Protein AF-A0A415PFU7-F1 (afdb_monomer_lite)

pLDDT: mean 82.28, std 12.21, range [50.03, 96.19]

Secondary structure (DSSP, 8-state):
--HHHHHHHHHHHHHHHHHHHHHHHHHHHHHHHHHHHHHHHH-HHHHHT----HHHHHHHHHHHHHHHHHHHHHHHHHHHT-S-HHHHHHHHHHHHHIIIIIHHHHHHHHHHHHHHHHHHH-HHHHHHHHHHHHHHHHHHHHHHHHHHHHHHHHHHHHHHHHHHHHT-

Foldseek 3Di:
DDPVLLVVLVVLLVVLVVLLVVLLVQLVCLQCVLCVPCCVPPNDVVNVLADRSVLSVVLSVVLVVLSVVLSVVLNVCSVVVDDPLPVSLVSLVVSLCCSLPVSVVVSVVVLVVVLVVSVVPDPVSSVSSVVSVVSSVVSSVSNVSSSVSNSVSSVVSSVVSVVVVVVD

Structure (mmCIF, N/CA/C/O backbone):
data_AF-A0A415PFU7-F1
#
_entry.id   AF-A0A415PFU7-F1
#
loop_
_atom_site.group_PDB
_atom_site.id
_atom_site.type_symbol
_atom_site.label_atom_id
_atom_site.label_alt_id
_atom_site.label_comp_id
_atom_site.label_asym_id
_atom_site.label_entity_id
_atom_site.label_seq_id
_atom_site.pdbx_PDB_ins_code
_atom_site.Cartn_x
_atom_site.Cartn_y
_atom_site.Cartn_z
_atom_site.occupancy
_atom_site.B_iso_or_equiv
_atom_site.auth_seq_id
_atom_site.auth_comp_id
_atom_site.auth_asym_id
_atom_site.auth_atom_id
_atom_site.pdbx_PDB_model_num
ATOM 1 N N . MET A 1 1 ? -17.559 2.686 24.766 1.00 75.31 1 MET A N 1
ATOM 2 C CA . MET A 1 1 ? -16.085 2.454 24.788 1.00 75.31 1 MET A CA 1
ATOM 3 C C . MET A 1 1 ? -15.364 3.419 25.747 1.00 75.31 1 MET A C 1
ATOM 5 O O . MET A 1 1 ? -15.681 4.599 25.746 1.00 75.31 1 MET A O 1
ATOM 9 N N . ASN A 1 2 ? -14.389 2.953 26.549 1.00 80.88 2 ASN A N 1
ATOM 10 C CA . ASN A 1 2 ? -13.593 3.792 27.478 1.00 80.88 2 ASN A CA 1
ATOM 11 C C . ASN A 1 2 ? -12.412 4.497 26.761 1.00 80.88 2 ASN A C 1
ATOM 13 O O . ASN A 1 2 ? -11.767 3.908 25.888 1.00 80.88 2 ASN A O 1
ATOM 17 N N . ALA A 1 3 ? -12.075 5.720 27.188 1.00 81.38 3 ALA A N 1
ATOM 18 C CA . ALA A 1 3 ? -10.944 6.538 26.739 1.00 81.38 3 ALA A CA 1
ATOM 19 C C . ALA A 1 3 ? -9.602 5.787 26.612 1.00 81.38 3 ALA A C 1
ATOM 21 O O . ALA A 1 3 ? -8.862 6.009 25.652 1.00 81.38 3 ALA A O 1
ATOM 22 N N . LYS A 1 4 ? -9.279 4.854 27.523 1.00 85.31 4 LYS A N 1
ATOM 23 C CA . LYS A 1 4 ? -8.030 4.065 27.439 1.00 85.31 4 LYS A CA 1
ATOM 24 C C . LYS A 1 4 ? -7.985 3.175 26.191 1.00 85.31 4 LYS A C 1
ATOM 26 O O . LYS A 1 4 ? -6.940 3.082 25.547 1.00 85.31 4 LYS A O 1
ATOM 31 N N . LYS A 1 5 ? -9.105 2.531 25.840 1.00 83.88 5 LYS A N 1
ATOM 32 C CA . LYS A 1 5 ? -9.212 1.701 24.629 1.00 83.88 5 LYS A CA 1
ATOM 33 C C . LYS A 1 5 ? -9.199 2.573 23.376 1.00 83.88 5 LYS A C 1
ATOM 35 O O . LYS A 1 5 ? -8.418 2.310 22.469 1.00 83.88 5 LYS A O 1
ATOM 40 N N . GLN A 1 6 ? -9.954 3.671 23.380 1.00 83.50 6 GLN A N 1
ATOM 41 C CA . GLN A 1 6 ? -9.971 4.635 22.277 1.00 83.50 6 GLN A CA 1
ATOM 42 C C . GLN A 1 6 ? -8.572 5.189 21.962 1.00 83.50 6 GLN A C 1
ATOM 44 O O . GLN A 1 6 ? -8.188 5.272 20.796 1.00 83.50 6 GLN A O 1
ATOM 49 N N . LYS A 1 7 ? -7.772 5.500 22.993 1.00 87.69 7 LYS A N 1
ATOM 50 C CA . LYS A 1 7 ? -6.375 5.928 22.827 1.00 87.69 7 LYS A CA 1
ATOM 51 C C . LYS A 1 7 ? -5.528 4.856 22.135 1.00 87.69 7 LYS A C 1
ATOM 53 O O . LYS A 1 7 ? -4.805 5.185 21.202 1.00 87.69 7 LYS A O 1
ATOM 58 N N . ARG A 1 8 ? -5.649 3.583 22.535 1.00 88.38 8 ARG A N 1
ATOM 59 C CA . ARG A 1 8 ? -4.922 2.460 21.906 1.00 88.38 8 ARG A CA 1
ATOM 60 C C . ARG A 1 8 ? -5.292 2.278 20.432 1.00 88.38 8 ARG A C 1
ATOM 62 O O . ARG A 1 8 ? -4.398 2.118 19.609 1.00 88.38 8 ARG A O 1
ATOM 69 N N . LEU A 1 9 ? -6.581 2.351 20.099 1.00 89.25 9 LEU A N 1
ATOM 70 C CA . LEU A 1 9 ? -7.061 2.271 18.714 1.00 89.25 9 LEU A CA 1
ATOM 71 C C . LEU A 1 9 ? -6.500 3.404 17.854 1.00 89.25 9 LEU A C 1
ATOM 73 O O . LEU A 1 9 ? -6.032 3.177 16.743 1.00 89.25 9 LEU A O 1
ATOM 77 N N . SER A 1 10 ? -6.497 4.622 18.399 1.00 88.25 10 SER A N 1
ATOM 78 C CA . SER A 1 10 ? -5.905 5.783 17.738 1.00 88.25 10 SER A CA 1
ATOM 79 C C . SER A 1 10 ? -4.409 5.573 17.484 1.00 88.25 10 SER A C 1
ATOM 81 O O . SER A 1 10 ? -3.941 5.795 16.372 1.00 88.25 10 SER A O 1
ATOM 83 N N . THR A 1 11 ? -3.664 5.065 18.473 1.00 91.69 11 THR A N 1
ATOM 84 C CA . THR A 1 11 ? -2.239 4.735 18.314 1.00 91.69 11 THR A CA 1
ATOM 85 C C . THR A 1 11 ? -2.000 3.711 17.205 1.00 91.69 11 THR A C 1
ATOM 87 O O . THR A 1 11 ? -1.108 3.924 16.388 1.00 91.69 11 THR A O 1
ATOM 90 N N . LEU A 1 12 ? -2.799 2.641 17.129 1.00 92.19 12 LEU A N 1
ATOM 91 C CA . LEU A 1 12 ? -2.682 1.639 16.061 1.00 92.19 12 LEU A CA 1
ATOM 92 C C . LEU A 1 12 ? -2.963 2.237 14.676 1.00 92.19 12 LEU A C 1
ATOM 94 O O . LEU A 1 12 ? -2.211 1.982 13.738 1.00 92.19 12 LEU A O 1
ATOM 98 N N . LEU A 1 13 ? -3.989 3.087 14.557 1.00 92.12 13 LEU A N 1
ATOM 99 C CA . LEU A 1 13 ? -4.267 3.810 13.315 1.00 92.12 13 LEU A CA 1
ATOM 100 C C . LEU A 1 13 ? -3.091 4.708 12.901 1.00 92.12 13 LEU A C 1
ATOM 102 O O . LEU A 1 13 ? -2.697 4.704 11.737 1.00 92.12 13 LEU A O 1
ATOM 106 N N . TYR A 1 14 ? -2.499 5.463 13.826 1.00 94.12 14 TYR A N 1
ATOM 107 C CA . TYR A 1 14 ? -1.346 6.308 13.497 1.00 94.12 14 TYR A CA 1
ATOM 108 C C . TYR A 1 14 ? -0.090 5.501 13.160 1.00 94.12 14 TYR A C 1
ATOM 110 O O . TYR A 1 14 ? 0.638 5.888 12.250 1.00 94.12 14 TYR A O 1
ATOM 118 N N . ALA A 1 15 ? 0.148 4.369 13.828 1.00 94.88 15 ALA A N 1
ATOM 119 C CA . ALA A 1 15 ? 1.234 3.457 13.473 1.00 94.88 15 ALA A CA 1
ATOM 120 C C . ALA A 1 15 ? 1.050 2.899 12.052 1.00 94.88 15 ALA A C 1
ATOM 122 O O . ALA A 1 15 ? 1.993 2.879 11.264 1.00 94.88 15 ALA A O 1
ATOM 123 N N . SER A 1 16 ? -0.186 2.537 11.698 1.00 95.56 16 SER A N 1
ATOM 124 C CA . SER A 1 16 ? -0.553 2.155 10.336 1.00 95.56 16 SER A CA 1
ATOM 125 C C . SER A 1 16 ? -0.225 3.257 9.325 1.00 95.56 16 SER A C 1
ATOM 127 O O . SER A 1 16 ? 0.432 2.997 8.318 1.00 95.56 16 SER A O 1
ATOM 129 N N . LEU A 1 17 ? -0.644 4.500 9.589 1.00 95.75 17 LEU A N 1
ATOM 130 C CA . LEU A 1 17 ? -0.349 5.644 8.719 1.00 95.75 17 LEU A CA 1
ATOM 131 C C . LEU A 1 17 ? 1.158 5.883 8.573 1.00 95.75 17 LEU A C 1
ATOM 133 O O . LEU A 1 17 ? 1.619 6.149 7.469 1.00 95.75 17 LEU A O 1
ATOM 137 N N . LEU A 1 18 ? 1.924 5.756 9.656 1.00 96.19 18 LEU A N 1
ATOM 138 C CA . LEU A 1 18 ? 3.373 5.921 9.624 1.00 96.19 18 LEU A CA 1
ATOM 139 C C . LEU A 1 18 ? 4.044 4.882 8.717 1.00 96.19 18 LEU A C 1
ATOM 141 O O . LEU A 1 18 ? 4.867 5.251 7.884 1.00 96.19 18 LEU A O 1
ATOM 145 N N . LEU A 1 19 ? 3.668 3.604 8.833 1.00 95.50 19 LEU A N 1
ATOM 146 C CA . LEU A 1 19 ? 4.190 2.554 7.949 1.00 95.50 19 LEU A CA 1
ATOM 147 C C . LEU A 1 19 ? 3.828 2.809 6.484 1.00 95.50 19 LEU A C 1
ATOM 149 O O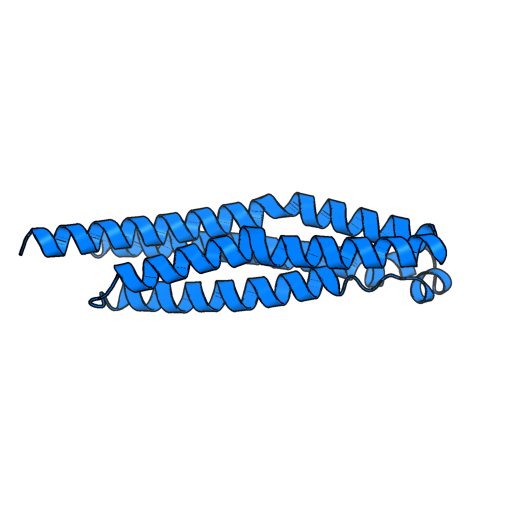 . LEU A 1 19 ? 4.669 2.619 5.607 1.00 95.50 19 LEU A O 1
ATOM 153 N N . TRP A 1 20 ? 2.609 3.288 6.223 1.00 95.62 20 TRP A N 1
ATOM 154 C CA . TRP A 1 20 ? 2.195 3.663 4.872 1.00 95.62 20 TRP A CA 1
ATOM 155 C C . TRP A 1 20 ? 3.025 4.830 4.321 1.00 95.62 20 TRP A C 1
ATOM 157 O O . TRP A 1 20 ? 3.470 4.783 3.179 1.00 95.62 20 TRP A O 1
ATOM 167 N N . LEU A 1 21 ? 3.295 5.855 5.136 1.00 95.50 21 LEU A N 1
ATOM 168 C CA . LEU A 1 21 ? 4.136 6.988 4.739 1.00 95.50 21 LEU A CA 1
ATOM 169 C C . LEU A 1 21 ? 5.577 6.559 4.453 1.00 95.50 21 LEU A C 1
ATOM 171 O O . LEU A 1 21 ? 6.153 7.006 3.466 1.00 95.50 21 LEU A O 1
ATOM 175 N N . ILE A 1 22 ? 6.145 5.669 5.271 1.00 94.62 22 ILE A N 1
ATOM 176 C CA . ILE A 1 22 ? 7.476 5.097 5.024 1.00 94.62 22 ILE A CA 1
ATOM 177 C C . ILE A 1 22 ? 7.487 4.363 3.680 1.00 94.62 22 ILE A C 1
ATOM 179 O O . ILE A 1 22 ? 8.355 4.626 2.849 1.00 94.62 22 ILE A O 1
ATOM 183 N N . TYR A 1 23 ? 6.493 3.504 3.435 1.00 94.06 23 TYR A N 1
ATOM 184 C CA . TYR A 1 23 ? 6.330 2.823 2.151 1.00 94.06 23 TYR A CA 1
ATOM 185 C C . TYR A 1 23 ? 6.252 3.816 0.982 1.00 94.06 23 TYR A C 1
ATOM 187 O O . TYR A 1 23 ? 6.966 3.654 -0.008 1.00 94.06 23 TYR A O 1
ATOM 195 N N . ALA A 1 24 ? 5.438 4.867 1.108 1.00 93.31 24 ALA A N 1
ATOM 196 C CA . ALA A 1 24 ? 5.238 5.860 0.061 1.00 93.31 24 ALA A CA 1
ATOM 197 C C . ALA A 1 24 ? 6.508 6.662 -0.245 1.00 93.31 24 ALA A C 1
ATOM 199 O O . ALA A 1 24 ? 6.854 6.842 -1.413 1.00 93.31 24 ALA A O 1
ATOM 200 N N . ILE A 1 25 ? 7.229 7.107 0.787 1.00 92.25 25 ILE A N 1
ATOM 201 C CA . ILE A 1 25 ? 8.480 7.860 0.638 1.00 92.25 25 ILE A CA 1
ATOM 202 C C . ILE A 1 25 ? 9.537 6.989 -0.040 1.00 92.25 25 ILE A C 1
ATOM 204 O O . ILE A 1 25 ? 10.123 7.406 -1.036 1.00 92.25 25 ILE A O 1
ATOM 208 N N . LEU A 1 26 ? 9.753 5.767 0.455 1.00 91.06 26 LEU A N 1
ATOM 209 C CA . LEU A 1 26 ? 10.764 4.864 -0.094 1.00 91.06 26 LEU A CA 1
ATOM 210 C C . LEU A 1 26 ? 10.439 4.460 -1.540 1.00 91.06 26 LEU A C 1
ATOM 212 O O . LEU A 1 26 ? 11.312 4.516 -2.403 1.00 91.06 26 LEU A O 1
ATOM 216 N N . THR A 1 27 ? 9.178 4.132 -1.831 1.00 89.69 27 THR A N 1
ATOM 217 C CA . THR A 1 27 ? 8.732 3.778 -3.189 1.00 89.69 27 THR A CA 1
ATOM 218 C C . THR A 1 27 ? 8.874 4.960 -4.148 1.00 89.69 27 THR A C 1
ATOM 220 O O . THR A 1 27 ? 9.328 4.778 -5.278 1.00 89.69 27 THR A O 1
ATOM 223 N N . SER A 1 28 ? 8.557 6.179 -3.698 1.00 88.00 28 SER A N 1
ATOM 224 C CA . SER A 1 28 ? 8.744 7.401 -4.493 1.00 88.00 28 SER A CA 1
ATOM 225 C C . SER A 1 28 ? 10.217 7.654 -4.793 1.00 88.00 28 SER A C 1
ATOM 227 O O . SER A 1 28 ? 10.570 7.882 -5.946 1.00 88.00 28 SER A O 1
ATOM 229 N N . LEU A 1 29 ? 11.089 7.560 -3.782 1.00 85.19 29 LEU A N 1
ATOM 230 C CA . LEU A 1 29 ? 12.534 7.729 -3.951 1.00 85.19 29 LEU A CA 1
ATOM 231 C C . LEU A 1 29 ? 13.097 6.730 -4.962 1.00 85.19 29 LEU A C 1
ATOM 233 O O . LEU A 1 29 ? 13.831 7.128 -5.856 1.00 85.19 29 LEU A O 1
ATOM 237 N N . ILE A 1 30 ? 12.708 5.457 -4.869 1.00 83.81 30 ILE A N 1
ATOM 238 C CA . ILE A 1 30 ? 13.151 4.400 -5.790 1.00 83.81 30 ILE A CA 1
ATOM 239 C C . ILE A 1 30 ? 12.612 4.624 -7.205 1.00 83.81 30 ILE A C 1
ATOM 241 O O . ILE A 1 30 ? 13.338 4.432 -8.177 1.00 83.81 30 ILE A O 1
ATOM 245 N N . SER A 1 31 ? 11.361 5.068 -7.334 1.00 80.88 31 SER A N 1
ATOM 246 C CA . SER A 1 31 ? 10.736 5.323 -8.638 1.00 80.88 31 SER A CA 1
ATOM 247 C C . SER A 1 31 ? 11.315 6.560 -9.335 1.00 80.88 31 SER A C 1
ATOM 249 O O . SER A 1 31 ? 11.350 6.599 -10.565 1.00 80.88 31 SER A O 1
ATOM 251 N N . LEU A 1 32 ? 11.795 7.543 -8.563 1.00 77.38 32 LEU A N 1
ATOM 252 C CA . LEU A 1 32 ? 12.441 8.774 -9.039 1.00 77.38 32 LEU A CA 1
ATOM 253 C C . LEU A 1 32 ? 13.970 8.652 -9.161 1.00 77.38 32 LEU A C 1
ATOM 255 O O . LEU A 1 32 ? 14.602 9.480 -9.824 1.00 77.38 32 LEU A O 1
ATOM 259 N N . LEU A 1 33 ? 14.572 7.625 -8.548 1.00 69.81 33 LEU A N 1
ATOM 260 C CA . LEU A 1 33 ? 16.018 7.386 -8.551 1.00 69.81 33 LEU A CA 1
ATOM 261 C C . LEU A 1 33 ? 16.606 7.325 -9.971 1.00 69.81 33 LEU A C 1
ATOM 263 O O . LEU A 1 33 ? 17.636 7.957 -10.200 1.00 69.81 33 LEU A O 1
ATOM 267 N N . PRO A 1 34 ? 15.970 6.648 -10.952 1.00 61.94 34 PRO A N 1
ATOM 268 C CA . PRO A 1 34 ? 16.490 6.603 -12.314 1.00 61.94 34 PRO A CA 1
ATOM 269 C C . PRO A 1 34 ? 16.657 7.994 -12.932 1.00 61.94 34 PRO A C 1
ATOM 271 O O . PRO A 1 34 ? 17.662 8.265 -13.570 1.00 61.94 34 PRO A O 1
ATOM 274 N N . GLN A 1 35 ? 15.738 8.927 -12.683 1.00 58.47 35 GLN A N 1
ATOM 275 C CA . GLN A 1 35 ? 15.823 10.278 -13.252 1.00 58.47 35 GLN A CA 1
ATOM 276 C C . GLN A 1 35 ? 16.874 11.166 -12.580 1.00 58.47 35 GLN A C 1
ATOM 278 O O . GLN A 1 35 ? 17.354 12.113 -13.193 1.00 58.47 35 GLN A O 1
ATOM 283 N N . THR A 1 36 ? 17.218 10.882 -11.323 1.00 58.25 36 THR A N 1
ATOM 284 C CA . THR A 1 36 ? 18.103 11.730 -10.509 1.00 58.25 36 THR A CA 1
ATOM 285 C C . THR A 1 36 ? 19.539 11.214 -10.453 1.00 58.25 36 THR A C 1
ATOM 287 O O . THR A 1 36 ? 20.468 12.016 -10.461 1.00 58.25 36 THR A O 1
ATOM 290 N N . PHE A 1 37 ? 19.741 9.893 -10.446 1.00 57.03 37 PHE A N 1
ATOM 291 C CA . PHE A 1 37 ? 21.064 9.267 -10.342 1.00 57.03 37 PHE A CA 1
ATOM 292 C C . PHE A 1 37 ? 21.668 8.848 -11.689 1.00 57.03 37 PHE A C 1
ATOM 294 O O . PHE A 1 37 ? 22.886 8.936 -11.842 1.00 57.03 37 PHE A O 1
ATOM 301 N N . LEU A 1 38 ? 20.864 8.422 -12.676 1.00 57.78 38 LEU A N 1
ATOM 302 C CA . LEU A 1 38 ? 21.400 8.039 -13.995 1.00 57.78 38 LEU A CA 1
ATOM 303 C C . LEU A 1 38 ? 22.163 9.172 -14.711 1.00 57.78 38 LEU A C 1
ATOM 305 O O . LEU A 1 38 ? 23.205 8.861 -15.290 1.00 57.78 38 LEU A O 1
ATOM 309 N N . PRO A 1 39 ? 21.754 10.460 -14.631 1.00 55.16 39 PRO A N 1
ATOM 310 C CA . PRO A 1 39 ? 22.537 11.567 -15.189 1.00 55.16 39 PRO A CA 1
ATOM 311 C C . PRO A 1 39 ? 23.951 11.657 -14.603 1.00 55.16 39 PRO A C 1
ATOM 313 O O . PRO A 1 39 ? 24.912 11.905 -15.324 1.00 55.16 39 PRO A O 1
ATOM 316 N N . LEU A 1 40 ? 24.074 11.435 -13.288 1.00 56.75 40 LEU A N 1
ATOM 317 C CA . LEU A 1 40 ? 25.314 11.620 -12.531 1.00 56.75 40 LEU A CA 1
ATOM 318 C C . LEU A 1 40 ? 26.353 10.528 -12.831 1.00 56.75 40 LEU A C 1
ATOM 320 O O . LEU A 1 40 ? 27.551 10.770 -12.720 1.00 56.75 40 LEU A O 1
ATOM 324 N N . VAL A 1 41 ? 25.890 9.324 -13.180 1.00 55.94 41 VAL A N 1
ATOM 325 C CA . VAL A 1 41 ? 26.740 8.138 -13.376 1.00 55.94 41 VAL A CA 1
ATOM 326 C C . VAL A 1 41 ? 26.978 7.833 -14.859 1.00 55.94 41 VAL A C 1
ATOM 328 O O . VAL A 1 41 ? 28.051 7.348 -15.205 1.00 55.94 41 VAL A O 1
ATOM 331 N N . PHE A 1 42 ? 26.013 8.126 -15.740 1.00 54.91 42 PHE A N 1
ATOM 332 C CA . PHE A 1 42 ? 26.041 7.670 -17.137 1.00 54.91 42 PHE A CA 1
ATOM 333 C C . PHE A 1 42 ? 25.846 8.771 -18.202 1.00 54.91 42 PHE A C 1
ATOM 335 O O . PHE A 1 42 ? 25.916 8.469 -19.395 1.00 54.91 42 PHE A O 1
ATOM 342 N N . GLY A 1 43 ? 25.639 10.035 -17.809 1.00 56.56 43 GLY A N 1
ATOM 343 C CA . GLY A 1 43 ? 25.488 11.172 -18.730 1.00 56.56 43 GLY A CA 1
ATOM 344 C C . GLY A 1 43 ? 24.130 11.264 -19.453 1.00 56.56 43 GLY A C 1
ATOM 345 O O . GLY A 1 43 ? 23.265 10.395 -19.331 1.00 56.56 43 GLY A O 1
ATOM 346 N N . ASP A 1 44 ? 23.935 12.341 -20.225 1.00 58.03 44 ASP A N 1
ATOM 347 C CA . ASP A 1 44 ? 22.634 12.746 -20.798 1.00 58.03 44 ASP A CA 1
ATOM 348 C C . ASP A 1 44 ? 22.018 11.750 -21.797 1.00 58.03 44 ASP A C 1
ATOM 350 O O . ASP A 1 44 ? 20.801 11.719 -21.995 1.00 58.03 44 ASP A O 1
ATOM 354 N N . THR A 1 45 ? 22.833 10.903 -22.426 1.00 51.66 45 THR A N 1
ATOM 355 C CA . THR A 1 45 ? 22.380 9.876 -23.377 1.00 51.66 45 THR A CA 1
ATOM 356 C C . THR A 1 45 ? 21.463 8.841 -22.733 1.00 51.66 45 THR A C 1
ATOM 358 O O . THR A 1 45 ? 20.488 8.435 -23.360 1.00 51.66 45 THR A O 1
ATOM 361 N N . LEU A 1 46 ? 21.701 8.479 -21.468 1.00 50.03 46 LEU A N 1
ATOM 362 C CA . LEU A 1 46 ? 20.847 7.535 -20.741 1.00 50.03 46 LEU A CA 1
ATOM 363 C C . LEU A 1 46 ? 19.561 8.187 -20.209 1.00 50.03 46 LEU A C 1
ATOM 365 O O . LEU A 1 46 ? 18.599 7.481 -19.930 1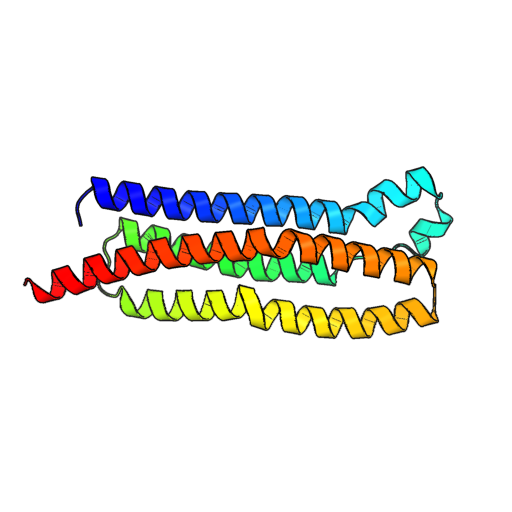.00 50.03 46 LEU A O 1
ATOM 369 N N . ILE A 1 47 ? 19.499 9.524 -20.131 1.00 52.22 47 ILE A N 1
ATOM 370 C CA . ILE A 1 47 ? 18.290 10.274 -19.740 1.00 52.22 47 ILE A CA 1
ATOM 371 C C . ILE A 1 47 ? 17.217 10.185 -20.825 1.00 52.22 47 ILE A C 1
ATOM 373 O O . ILE A 1 47 ? 16.039 10.041 -20.508 1.00 52.22 47 ILE A O 1
ATOM 377 N N . LYS A 1 48 ? 17.610 10.226 -22.106 1.00 53.97 48 LYS A N 1
ATOM 378 C CA . LYS A 1 48 ? 16.673 10.025 -23.227 1.00 53.97 48 LYS A CA 1
ATOM 379 C C . LYS A 1 48 ? 16.019 8.643 -23.204 1.00 53.97 48 LYS A C 1
ATOM 381 O O . LYS A 1 48 ? 14.900 8.503 -23.686 1.00 53.97 48 LYS A O 1
ATOM 386 N N . GLU A 1 49 ? 16.701 7.656 -22.631 1.00 50.47 49 GLU A N 1
ATOM 387 C CA . GLU A 1 49 ? 16.207 6.287 -22.466 1.00 50.47 49 GLU A CA 1
ATOM 388 C C . GLU A 1 49 ? 15.659 6.005 -21.058 1.00 50.47 49 GLU A C 1
ATOM 390 O O . GLU A 1 49 ? 15.158 4.910 -20.796 1.00 50.47 49 GLU A O 1
ATOM 395 N N . ALA A 1 50 ? 15.742 6.975 -20.137 1.00 54.16 50 ALA A N 1
ATOM 396 C CA . ALA A 1 50 ? 15.353 6.787 -18.749 1.00 54.16 50 ALA A CA 1
ATOM 397 C C . ALA A 1 50 ? 13.847 6.546 -18.660 1.00 54.16 50 ALA A C 1
ATOM 399 O O . ALA A 1 50 ? 13.012 7.414 -18.928 1.00 54.16 50 ALA A O 1
ATOM 400 N N . VAL A 1 51 ? 13.509 5.329 -18.254 1.00 58.84 51 VAL A N 1
ATOM 401 C CA . VAL A 1 51 ? 12.137 4.863 -18.163 1.00 58.84 51 VAL A CA 1
ATOM 402 C C . VAL A 1 51 ? 11.413 5.621 -17.061 1.00 58.84 51 VAL A C 1
ATOM 404 O O . VAL A 1 51 ? 11.755 5.525 -15.883 1.00 58.84 51 VAL A O 1
ATOM 407 N N . GLN A 1 52 ? 10.374 6.363 -17.434 1.00 62.19 52 GLN A N 1
ATOM 408 C CA . GLN A 1 52 ? 9.467 6.940 -16.455 1.00 62.19 52 GLN A CA 1
ATOM 409 C C . GLN A 1 52 ? 8.697 5.799 -15.776 1.00 62.19 52 GLN A C 1
ATOM 411 O O . GLN A 1 52 ? 7.870 5.131 -16.400 1.00 62.19 52 GLN A O 1
ATOM 416 N N . ASN A 1 53 ? 8.961 5.584 -14.484 1.00 74.12 53 ASN A N 1
ATOM 417 C CA . ASN A 1 53 ? 8.256 4.632 -13.615 1.00 74.12 53 ASN A CA 1
ATOM 418 C C . ASN A 1 53 ? 6.837 5.121 -13.272 1.00 74.12 53 ASN A C 1
ATOM 420 O O . ASN A 1 53 ? 6.400 5.111 -12.121 1.00 74.12 53 ASN A O 1
ATOM 424 N N . PHE A 1 54 ? 6.114 5.614 -14.279 1.00 76.38 54 PHE A N 1
ATOM 425 C CA . PHE A 1 54 ? 4.777 6.166 -14.120 1.00 76.38 54 PHE A CA 1
ATOM 426 C C . PHE A 1 54 ? 3.803 5.146 -13.566 1.00 76.38 54 PHE A C 1
ATOM 428 O O . PHE A 1 54 ? 2.908 5.530 -12.827 1.00 76.38 54 PHE A O 1
ATOM 435 N N . TYR A 1 55 ? 3.976 3.867 -13.896 1.00 83.75 55 TYR A N 1
ATOM 436 C CA . TYR A 1 55 ? 3.117 2.807 -13.387 1.00 83.75 55 TYR A CA 1
ATOM 437 C C . TYR A 1 55 ? 3.247 2.674 -11.867 1.00 83.75 55 TYR A C 1
ATOM 439 O O . TYR A 1 55 ? 2.236 2.687 -11.179 1.00 83.75 55 TYR A O 1
ATOM 447 N N . GLN A 1 56 ? 4.467 2.668 -11.331 1.00 85.25 56 GLN A N 1
ATOM 448 C CA . GLN A 1 56 ? 4.723 2.581 -9.891 1.00 85.25 56 GLN A CA 1
ATOM 449 C C . GLN A 1 56 ? 4.264 3.849 -9.158 1.00 85.25 56 GLN A C 1
ATOM 451 O O . GLN A 1 56 ? 3.679 3.774 -8.079 1.00 85.25 56 GLN A O 1
ATOM 456 N N . ILE A 1 57 ? 4.472 5.026 -9.759 1.00 86.69 57 ILE A N 1
ATOM 457 C CA . ILE A 1 57 ? 4.000 6.300 -9.196 1.00 86.69 57 ILE A CA 1
ATOM 458 C C . ILE A 1 57 ? 2.466 6.364 -9.205 1.00 86.69 57 ILE A C 1
ATOM 460 O O . ILE A 1 57 ? 1.857 6.755 -8.212 1.00 86.69 57 ILE A O 1
ATOM 464 N N . ALA A 1 58 ? 1.823 5.962 -10.301 1.00 89.12 58 ALA A N 1
ATOM 465 C CA . ALA A 1 58 ? 0.369 5.943 -10.412 1.00 89.12 58 ALA A CA 1
ATOM 466 C C . ALA A 1 58 ? -0.258 4.917 -9.457 1.00 89.12 58 ALA A C 1
ATOM 468 O O . ALA A 1 58 ? -1.244 5.239 -8.795 1.00 89.12 58 ALA A O 1
ATOM 469 N N . GLU A 1 59 ? 0.337 3.727 -9.322 1.00 91.25 59 GLU A N 1
ATOM 470 C CA . GLU A 1 59 ? -0.055 2.734 -8.318 1.00 91.25 59 GLU A CA 1
ATOM 471 C C . GLU A 1 59 ? -0.011 3.348 -6.915 1.00 91.25 59 GLU A C 1
ATOM 473 O O . GLU A 1 59 ? -0.992 3.273 -6.169 1.00 91.25 59 GLU A O 1
ATOM 478 N N . LEU A 1 60 ? 1.087 4.029 -6.575 1.00 92.06 60 LEU A N 1
ATOM 479 C CA . LEU A 1 60 ? 1.262 4.668 -5.275 1.00 92.06 60 LEU A CA 1
ATOM 480 C C . LEU A 1 60 ? 0.231 5.779 -5.016 1.00 92.06 60 LEU A C 1
ATOM 482 O O . LEU A 1 60 ? -0.323 5.868 -3.920 1.00 92.06 60 LEU A O 1
ATOM 486 N N . ILE A 1 61 ? -0.061 6.613 -6.017 1.00 91.94 61 ILE A N 1
ATOM 487 C CA . ILE A 1 61 ? -1.059 7.685 -5.900 1.00 91.94 61 ILE A CA 1
ATOM 488 C C . ILE A 1 61 ? -2.451 7.094 -5.654 1.00 91.94 61 ILE A C 1
ATOM 490 O O . ILE A 1 61 ? -3.144 7.514 -4.726 1.00 91.94 61 ILE A O 1
ATOM 494 N N . ILE A 1 62 ? -2.862 6.108 -6.456 1.00 93.88 62 ILE A N 1
ATOM 495 C CA . ILE A 1 62 ? -4.202 5.515 -6.361 1.00 93.88 62 ILE A CA 1
ATOM 496 C C . ILE A 1 62 ? -4.369 4.789 -5.023 1.00 93.88 62 ILE A C 1
ATOM 498 O O . ILE A 1 62 ? -5.348 5.024 -4.309 1.00 93.88 62 ILE A O 1
ATOM 502 N N . THR A 1 63 ? -3.402 3.945 -4.653 1.00 92.88 63 THR A N 1
ATOM 503 C CA . THR A 1 63 ? -3.414 3.247 -3.359 1.00 92.88 63 THR A CA 1
ATOM 504 C C . THR A 1 63 ? -3.408 4.230 -2.190 1.00 92.88 63 THR A C 1
ATOM 506 O O . THR A 1 63 ? -4.136 4.028 -1.217 1.00 92.88 63 THR A O 1
ATOM 509 N N . GLY A 1 64 ? -2.668 5.335 -2.303 1.00 93.25 64 GLY A N 1
ATOM 510 C CA . GLY A 1 64 ? -2.612 6.375 -1.284 1.00 93.25 64 GLY A CA 1
ATOM 511 C C . GLY A 1 64 ? -3.904 7.146 -1.089 1.00 93.25 64 GLY A C 1
ATOM 512 O O . GLY A 1 64 ? -4.336 7.318 0.050 1.00 93.25 64 GLY A O 1
ATOM 513 N N . ILE A 1 65 ? -4.563 7.565 -2.171 1.00 94.12 65 ILE A N 1
ATOM 514 C CA . ILE A 1 65 ? -5.859 8.254 -2.088 1.00 94.12 65 ILE A CA 1
ATOM 515 C C . ILE A 1 65 ? -6.874 7.371 -1.359 1.00 94.12 65 ILE A C 1
ATOM 517 O O . ILE A 1 65 ? -7.520 7.814 -0.407 1.00 94.12 65 ILE A O 1
ATOM 521 N N . ILE A 1 66 ? -6.980 6.108 -1.772 1.00 92.94 66 ILE A N 1
ATOM 522 C CA . ILE A 1 66 ? -7.927 5.157 -1.188 1.00 92.94 66 ILE A CA 1
ATOM 523 C C . ILE A 1 66 ? -7.610 4.923 0.297 1.00 92.94 66 ILE A C 1
ATOM 525 O O . ILE A 1 66 ? -8.504 5.010 1.144 1.00 92.94 66 ILE A O 1
ATOM 529 N N . TYR A 1 67 ? -6.339 4.679 0.626 1.00 93.25 67 TYR A N 1
ATOM 530 C CA . TYR A 1 67 ? -5.903 4.448 2.000 1.00 93.25 67 TYR A CA 1
ATOM 531 C C . TYR A 1 67 ? -6.192 5.655 2.909 1.00 93.25 67 TYR A C 1
ATOM 533 O O . TYR A 1 67 ? -6.768 5.496 3.988 1.00 93.25 67 TYR A O 1
ATOM 541 N N . LEU A 1 68 ? -5.857 6.874 2.470 1.00 93.31 68 LEU A N 1
ATOM 542 C CA . LEU A 1 68 ? -6.063 8.099 3.250 1.00 93.31 68 LEU A CA 1
ATOM 543 C C . LEU A 1 68 ? -7.547 8.404 3.487 1.00 93.31 68 LEU A C 1
ATOM 545 O O . LEU A 1 68 ? -7.913 8.827 4.587 1.00 93.31 68 LEU A O 1
ATOM 549 N N . LEU A 1 69 ? -8.411 8.149 2.499 1.00 91.44 69 LEU A N 1
ATOM 550 C CA . LEU A 1 69 ? -9.860 8.285 2.660 1.00 91.44 69 LEU A CA 1
ATOM 551 C C . LEU A 1 69 ? -10.383 7.320 3.733 1.00 91.44 69 LEU A C 1
ATOM 553 O O . LEU A 1 69 ? -11.062 7.744 4.672 1.00 91.44 69 LEU A O 1
ATOM 557 N N . CYS A 1 70 ? -10.021 6.038 3.655 1.00 89.06 70 CYS A N 1
ATOM 558 C CA . CYS A 1 70 ? -10.421 5.037 4.647 1.00 89.06 70 CYS A CA 1
ATOM 559 C C . CYS A 1 70 ? -9.873 5.338 6.047 1.00 89.06 70 CYS A C 1
ATOM 561 O O . CYS A 1 70 ? -10.602 5.201 7.037 1.00 89.06 70 CYS A O 1
ATOM 563 N N . PHE A 1 71 ? -8.627 5.807 6.138 1.00 91.31 71 PHE A N 1
ATOM 564 C CA . PHE A 1 71 ? -8.038 6.290 7.382 1.00 91.31 71 PHE A CA 1
ATOM 565 C C . PHE A 1 71 ? -8.863 7.432 7.983 1.00 91.31 71 PHE A C 1
ATOM 567 O O . PHE A 1 71 ? -9.241 7.370 9.156 1.00 91.31 71 PHE A O 1
ATOM 574 N N . TYR A 1 72 ? -9.192 8.449 7.182 1.00 90.12 72 TYR A N 1
ATOM 575 C CA . TYR A 1 72 ? -9.969 9.604 7.623 1.00 90.12 72 TYR A CA 1
ATOM 576 C C . TYR A 1 72 ? -11.355 9.199 8.142 1.00 90.12 72 TYR A C 1
ATOM 578 O O . TYR A 1 72 ? -11.732 9.577 9.257 1.00 90.12 72 TYR A O 1
ATOM 586 N N . PHE A 1 73 ? -12.095 8.384 7.384 1.00 86.44 73 PHE A N 1
ATOM 587 C CA . PHE A 1 73 ? -13.429 7.930 7.787 1.00 86.44 73 PHE A CA 1
ATOM 588 C C . PHE A 1 73 ? -13.394 7.047 9.036 1.00 86.44 73 PHE A C 1
ATOM 590 O O . PHE A 1 73 ? -14.220 7.228 9.936 1.00 86.44 73 PHE A O 1
ATOM 597 N N . SER A 1 74 ? -12.420 6.141 9.134 1.00 86.88 74 SER A N 1
ATOM 598 C CA . SER A 1 74 ? -12.276 5.258 10.296 1.00 86.88 74 SER A CA 1
ATOM 599 C C . SER A 1 74 ? -11.904 6.039 11.550 1.00 86.88 74 SER A C 1
ATOM 601 O O . SER A 1 74 ? -12.554 5.884 12.584 1.00 86.88 74 SER A O 1
ATOM 603 N N . LYS A 1 75 ? -10.942 6.965 11.454 1.00 88.12 75 LYS A N 1
ATOM 604 C CA . LYS A 1 75 ? -10.593 7.874 12.552 1.00 88.12 75 LYS A CA 1
ATOM 605 C C . LYS A 1 75 ? -11.810 8.679 13.010 1.00 88.12 75 LYS A C 1
ATOM 607 O O . LYS A 1 75 ? -12.078 8.746 14.210 1.00 88.12 75 LYS A O 1
ATOM 612 N N . LYS A 1 76 ? -12.561 9.265 12.070 1.00 85.12 76 LYS A N 1
ATOM 613 C CA . LYS A 1 76 ? -13.765 10.049 12.377 1.00 85.12 76 LYS A CA 1
ATOM 614 C C . LYS A 1 76 ? -14.797 9.209 13.135 1.00 85.12 76 LYS A C 1
ATOM 616 O O . LYS A 1 76 ? -15.256 9.652 14.183 1.00 85.12 76 LYS A O 1
ATOM 621 N N . LYS A 1 77 ? -15.105 7.991 12.668 1.00 80.56 77 LYS A N 1
ATOM 622 C CA . LYS A 1 77 ? -16.085 7.106 13.326 1.00 80.56 77 LYS A CA 1
ATOM 623 C C . LYS A 1 77 ? -15.639 6.608 14.701 1.00 80.56 77 LYS A C 1
ATOM 625 O O . LYS A 1 77 ? -16.459 6.596 15.615 1.00 80.56 77 LYS A O 1
ATOM 630 N N . ILE A 1 78 ? -14.363 6.251 14.879 1.00 78.50 78 ILE A N 1
ATOM 631 C CA . ILE A 1 78 ? -13.832 5.841 16.192 1.00 78.50 78 ILE A CA 1
ATOM 632 C C . ILE A 1 78 ? -13.958 6.982 17.209 1.00 78.50 78 ILE A C 1
ATOM 634 O O . ILE A 1 78 ? -14.269 6.738 18.374 1.00 78.50 78 ILE A O 1
ATOM 638 N N . HIS A 1 79 ? -13.752 8.232 16.780 1.00 76.06 79 HIS A N 1
ATOM 639 C CA . HIS A 1 79 ? -13.935 9.397 17.645 1.00 76.06 79 HIS A CA 1
ATOM 640 C C . HIS A 1 79 ? -15.401 9.769 17.884 1.00 76.06 79 HIS A C 1
ATOM 642 O O . HIS A 1 79 ? -15.717 10.221 18.980 1.00 76.06 79 HIS A O 1
ATOM 648 N N . SER A 1 80 ? -16.285 9.572 16.904 1.00 73.19 80 SER A N 1
ATOM 649 C CA . SER A 1 80 ? -17.699 9.950 17.007 1.00 73.19 80 SER A CA 1
ATOM 650 C C . SER A 1 80 ? -18.625 8.845 17.534 1.00 73.19 80 SER A C 1
ATOM 652 O O . SER A 1 80 ? -19.816 9.100 17.655 1.00 73.19 80 SER A O 1
ATOM 654 N N . GLN A 1 81 ? -18.122 7.626 17.783 1.00 67.56 81 GLN A N 1
ATOM 655 C CA . GLN A 1 81 ? -18.895 6.456 18.248 1.00 67.56 81 GLN A CA 1
ATOM 656 C C . GLN A 1 81 ? -20.197 6.207 17.451 1.00 67.56 81 GLN A C 1
ATOM 658 O O . GLN A 1 81 ? -21.244 5.926 18.021 1.00 67.56 81 GLN A O 1
ATOM 663 N N . ALA A 1 82 ? -20.156 6.344 16.122 1.00 62.66 82 ALA A N 1
ATOM 664 C CA . ALA A 1 82 ? -21.367 6.348 15.293 1.00 62.66 82 ALA A CA 1
ATOM 665 C C . ALA A 1 82 ? -22.022 4.955 15.094 1.00 62.66 82 ALA A C 1
ATOM 667 O O . ALA A 1 82 ? -21.324 3.958 14.910 1.00 62.66 82 ALA A O 1
ATOM 668 N N . ASN A 1 83 ? -23.361 4.936 14.988 1.00 61.34 83 ASN A N 1
ATOM 669 C CA . ASN A 1 83 ? -24.279 3.771 14.971 1.00 61.34 83 ASN A CA 1
ATOM 670 C C . ASN A 1 83 ? -24.238 2.837 13.736 1.00 61.34 83 ASN A C 1
ATO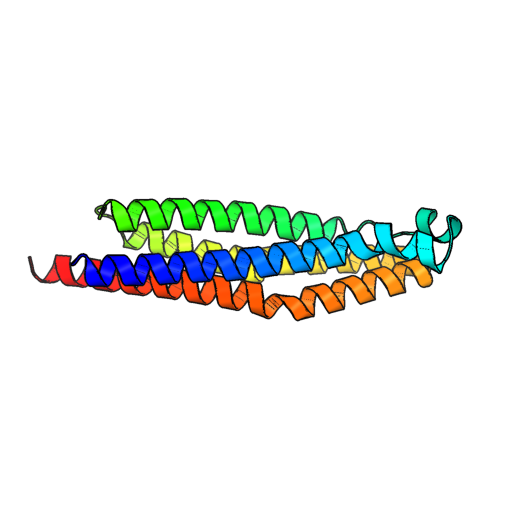M 672 O O . ASN A 1 83 ? -25.243 2.232 13.382 1.00 61.34 83 ASN A O 1
ATOM 676 N N . ASN A 1 84 ? -23.119 2.706 13.023 1.00 73.56 84 ASN A N 1
ATOM 677 C CA . ASN A 1 84 ? -23.023 1.646 12.007 1.00 73.56 84 ASN A CA 1
ATOM 678 C C . ASN A 1 84 ? -21.565 1.232 11.808 1.00 73.56 84 ASN A C 1
ATOM 680 O O . ASN A 1 84 ? -20.906 1.701 10.860 1.00 73.56 84 ASN A O 1
ATOM 684 N N . PRO A 1 85 ? -21.021 0.435 12.743 1.00 77.12 85 PRO A N 1
ATOM 685 C CA . PRO A 1 85 ? -19.651 -0.015 12.653 1.00 77.12 85 PRO A CA 1
ATOM 686 C C . PRO A 1 85 ? -19.536 -1.017 11.493 1.00 77.12 85 PRO A C 1
ATOM 688 O O . PRO A 1 85 ? -18.654 -0.833 10.664 1.00 77.12 85 PRO A O 1
ATOM 691 N N . THR A 1 86 ? -20.483 -1.942 11.311 1.00 80.19 86 THR A N 1
ATOM 692 C CA . THR A 1 86 ? -20.461 -3.006 10.286 1.00 80.19 86 THR A CA 1
ATOM 693 C C . THR A 1 86 ? -20.313 -2.502 8.844 1.00 80.19 86 THR A C 1
ATOM 695 O O . THR A 1 86 ? -19.456 -2.999 8.114 1.00 80.19 86 THR A O 1
ATOM 698 N N . ALA A 1 87 ? -21.060 -1.472 8.425 1.00 79.44 87 ALA A N 1
ATOM 699 C CA . ALA A 1 87 ? -20.937 -0.922 7.067 1.00 79.44 87 ALA A CA 1
ATOM 700 C C . ALA A 1 87 ? -19.545 -0.323 6.788 1.00 79.44 87 ALA A C 1
ATOM 702 O O . ALA A 1 87 ? -19.014 -0.449 5.685 1.00 79.44 87 ALA A O 1
ATOM 703 N N . LEU A 1 88 ? -18.922 0.296 7.800 1.00 80.50 88 LEU A N 1
ATOM 704 C CA . LEU A 1 88 ? -17.545 0.788 7.691 1.00 80.50 88 LEU A CA 1
ATOM 705 C C . LEU A 1 88 ? -16.549 -0.378 7.558 1.00 80.50 88 LEU A C 1
ATOM 707 O O . LEU A 1 88 ? -15.548 -0.250 6.861 1.00 80.50 88 LEU A O 1
ATOM 711 N N . GLY A 1 89 ? -16.835 -1.517 8.189 1.00 82.50 89 GLY A N 1
ATOM 712 C CA . GLY A 1 89 ? -15.971 -2.696 8.161 1.00 82.50 89 GLY A CA 1
ATOM 713 C C . GLY A 1 89 ? -15.941 -3.381 6.820 1.00 82.50 89 GLY A C 1
ATOM 714 O O . GLY A 1 89 ? -14.861 -3.664 6.312 1.00 82.50 89 GLY A O 1
ATOM 715 N N . ILE A 1 90 ? -17.110 -3.546 6.205 1.00 85.06 90 ILE A N 1
ATOM 716 C CA . ILE A 1 90 ? -17.208 -4.030 4.828 1.00 85.06 90 ILE A CA 1
ATOM 717 C C . ILE A 1 90 ? -16.400 -3.111 3.901 1.00 85.06 90 ILE A C 1
ATOM 719 O O . ILE A 1 90 ? -15.575 -3.594 3.129 1.00 85.06 90 ILE A O 1
ATOM 723 N N . GLY A 1 91 ? -16.550 -1.787 4.038 1.00 85.19 91 GLY A N 1
ATOM 724 C CA . GLY A 1 91 ? -15.769 -0.817 3.265 1.00 85.19 91 GLY A CA 1
ATOM 725 C C . GLY A 1 91 ? -14.254 -0.945 3.472 1.00 85.19 91 GLY A C 1
ATOM 726 O O . GLY A 1 91 ? -13.496 -0.945 2.505 1.00 85.19 91 GLY A O 1
ATOM 727 N N . ASN A 1 92 ? -13.803 -1.114 4.716 1.00 88.38 92 ASN A N 1
ATOM 728 C CA . ASN A 1 92 ? -12.385 -1.263 5.051 1.00 88.38 92 ASN A CA 1
ATOM 729 C C . ASN A 1 92 ? -11.782 -2.589 4.549 1.00 88.38 92 ASN A C 1
ATOM 731 O O . ASN A 1 92 ? -10.626 -2.610 4.121 1.00 88.38 92 ASN A O 1
ATOM 735 N N . ILE A 1 93 ? -12.553 -3.681 4.558 1.00 89.12 93 ILE A N 1
ATOM 736 C CA . ILE A 1 93 ? -12.145 -4.973 3.986 1.00 89.12 93 ILE A CA 1
ATOM 737 C C . ILE A 1 93 ? -12.024 -4.860 2.466 1.00 89.12 93 ILE A C 1
ATOM 739 O O . ILE A 1 93 ? -10.988 -5.223 1.911 1.00 89.12 93 ILE A O 1
ATOM 743 N N . LEU A 1 94 ? -13.040 -4.302 1.798 1.00 89.44 94 LEU A N 1
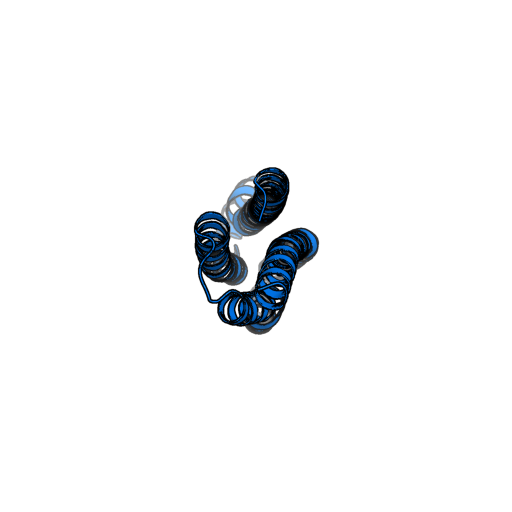ATOM 744 C CA . LEU A 1 94 ? -13.013 -4.077 0.350 1.00 89.44 94 LEU A CA 1
ATOM 745 C C . LEU A 1 94 ? -11.827 -3.196 -0.052 1.00 89.44 94 LEU A C 1
ATOM 747 O O . LEU A 1 94 ? -11.107 -3.535 -0.986 1.00 89.44 94 LEU A O 1
ATOM 751 N N . MET A 1 95 ? -11.564 -2.118 0.694 1.00 89.81 95 MET A N 1
ATOM 752 C CA . MET A 1 95 ? -10.379 -1.287 0.488 1.00 89.81 95 MET A CA 1
ATOM 753 C C . MET A 1 95 ? -9.092 -2.098 0.600 1.00 89.81 95 MET A C 1
ATOM 755 O O . MET A 1 95 ? -8.230 -1.987 -0.266 1.00 89.81 95 MET A O 1
ATOM 759 N N . SER A 1 96 ? -8.967 -2.924 1.636 1.00 90.75 96 SER A N 1
ATOM 760 C CA . SER A 1 96 ? -7.753 -3.708 1.862 1.00 90.75 96 SER A CA 1
ATOM 761 C C . SER A 1 96 ? -7.508 -4.691 0.719 1.00 90.75 96 SER A C 1
ATOM 763 O O . SER A 1 96 ? -6.380 -4.817 0.254 1.00 90.75 96 SER A O 1
ATOM 765 N N . ILE A 1 97 ? -8.564 -5.320 0.196 1.00 92.50 97 ILE A N 1
ATOM 766 C CA . ILE A 1 97 ? -8.488 -6.165 -1.004 1.00 92.50 97 ILE A CA 1
ATOM 767 C C . ILE A 1 97 ? -8.067 -5.331 -2.224 1.00 92.50 97 ILE A C 1
ATOM 769 O O . ILE A 1 97 ? -7.175 -5.733 -2.972 1.00 92.50 97 ILE A O 1
ATOM 773 N N . CYS A 1 98 ? -8.660 -4.150 -2.416 1.00 91.81 98 CYS A N 1
ATOM 774 C CA . CYS A 1 98 ? -8.307 -3.262 -3.521 1.00 91.81 98 CYS A CA 1
ATOM 775 C C . CYS A 1 98 ? -6.833 -2.840 -3.478 1.00 91.81 98 CYS A C 1
ATOM 777 O O . CYS A 1 98 ? -6.130 -2.978 -4.476 1.00 91.81 98 CYS A O 1
ATOM 779 N N . VAL A 1 99 ? -6.365 -2.347 -2.331 1.00 91.69 99 VAL A N 1
ATOM 780 C CA . VAL A 1 99 ? -5.021 -1.783 -2.161 1.00 91.69 99 VAL A CA 1
ATOM 781 C C . VAL A 1 99 ? -3.946 -2.870 -2.119 1.00 91.69 99 VAL A C 1
ATOM 783 O O . VAL A 1 99 ? -2.876 -2.673 -2.685 1.00 91.69 99 VAL A O 1
ATOM 786 N N . CYS A 1 100 ? -4.207 -4.023 -1.495 1.00 90.19 100 CYS A N 1
ATOM 787 C CA . CYS A 1 100 ? -3.209 -5.093 -1.406 1.00 90.19 100 CYS A CA 1
ATOM 788 C C . CYS A 1 100 ? -3.116 -5.959 -2.662 1.00 90.19 100 CYS A C 1
ATOM 790 O O . CYS A 1 100 ? -2.059 -6.551 -2.897 1.00 90.19 100 CYS A O 1
ATOM 792 N N . PHE A 1 101 ? -4.216 -6.095 -3.410 1.00 89.81 101 PHE A N 1
ATOM 793 C CA . PHE A 1 101 ? -4.335 -7.112 -4.451 1.00 89.81 101 PHE A CA 1
ATOM 794 C C . PHE A 1 101 ? -4.790 -6.550 -5.795 1.00 89.81 101 PHE A C 1
ATOM 796 O O . PHE A 1 101 ? -4.026 -6.619 -6.751 1.00 89.81 101 PHE A O 1
ATOM 803 N N . LEU A 1 102 ? -5.994 -5.972 -5.894 1.00 92.75 102 LEU A N 1
ATOM 804 C CA . LEU A 1 102 ? -6.567 -5.623 -7.205 1.00 92.75 102 LEU A CA 1
ATOM 805 C C . LEU A 1 102 ? -5.763 -4.546 -7.938 1.00 92.75 102 LEU A C 1
ATOM 807 O O . LEU A 1 102 ? -5.468 -4.702 -9.122 1.00 92.75 102 LEU A O 1
ATOM 811 N N . ILE A 1 103 ? -5.403 -3.468 -7.237 1.00 92.75 103 ILE A N 1
ATOM 812 C CA . ILE A 1 103 ? -4.639 -2.367 -7.824 1.00 92.75 103 ILE A CA 1
ATOM 813 C C . ILE A 1 103 ? -3.230 -2.848 -8.187 1.00 92.75 103 ILE A C 1
ATOM 815 O O . ILE A 1 103 ? -2.890 -2.758 -9.369 1.00 92.75 103 ILE A O 1
ATOM 819 N N . PRO A 1 104 ? -2.443 -3.447 -7.271 1.00 90.38 104 PRO A N 1
ATOM 820 C CA . PRO A 1 104 ? -1.126 -3.936 -7.649 1.00 90.38 104 PRO A CA 1
ATOM 821 C C . PRO A 1 104 ? -1.148 -4.972 -8.768 1.00 90.38 104 PRO A C 1
ATOM 823 O O . PRO A 1 104 ? -0.304 -4.935 -9.652 1.00 90.38 104 PRO A O 1
ATOM 826 N N . PHE A 1 105 ? -2.139 -5.865 -8.793 1.00 90.12 105 PHE A N 1
ATOM 827 C CA . PHE A 1 105 ? -2.283 -6.841 -9.870 1.00 90.12 105 PHE A CA 1
ATOM 828 C C . PHE A 1 105 ? -2.484 -6.170 -11.236 1.00 90.12 105 PHE A C 1
ATOM 830 O O . PHE A 1 105 ? -1.817 -6.532 -12.208 1.00 90.12 105 PHE A O 1
ATOM 837 N N . ALA A 1 106 ? -3.353 -5.158 -11.313 1.00 92.06 106 ALA A N 1
ATOM 838 C CA . ALA A 1 106 ? -3.555 -4.390 -12.539 1.00 92.06 106 ALA A CA 1
ATOM 839 C C . ALA A 1 106 ? -2.261 -3.690 -12.989 1.00 92.06 106 ALA A C 1
ATOM 841 O O . ALA A 1 106 ? -1.896 -3.754 -14.166 1.00 92.06 106 ALA A O 1
ATOM 842 N N . PHE A 1 107 ? -1.530 -3.078 -12.054 1.00 90.62 107 PHE A N 1
ATOM 843 C CA . PHE A 1 107 ? -0.263 -2.408 -12.347 1.00 90.62 107 PHE A CA 1
ATOM 844 C C . PHE A 1 107 ? 0.861 -3.374 -12.726 1.00 90.62 107 PHE A C 1
ATOM 846 O O . PHE A 1 107 ? 1.661 -3.038 -13.600 1.00 90.62 107 PHE A O 1
ATOM 853 N N . THR A 1 108 ? 0.880 -4.595 -12.191 1.00 89.25 108 THR A N 1
ATOM 854 C CA . THR A 1 108 ? 1.790 -5.661 -12.633 1.00 89.25 108 THR A CA 1
ATOM 855 C C . THR A 1 108 ? 1.541 -6.034 -14.093 1.00 89.25 108 THR A C 1
ATOM 857 O O . THR A 1 108 ? 2.493 -6.145 -14.867 1.00 89.25 108 THR A O 1
ATOM 860 N N . ILE A 1 109 ? 0.278 -6.171 -14.514 1.00 89.69 109 ILE A N 1
ATOM 861 C CA . ILE A 1 109 ? -0.060 -6.470 -15.917 1.00 89.69 109 ILE A CA 1
ATOM 862 C C . ILE A 1 109 ? 0.375 -5.325 -16.838 1.00 89.69 109 ILE A C 1
ATOM 864 O O . ILE A 1 109 ? 0.995 -5.568 -17.877 1.00 89.69 109 ILE A O 1
ATOM 868 N N . LEU A 1 110 ? 0.066 -4.080 -16.465 1.00 89.25 110 LEU A N 1
ATOM 869 C CA . LEU A 1 110 ? 0.446 -2.896 -17.241 1.00 89.25 110 LEU A CA 1
ATOM 870 C C . LEU A 1 110 ? 1.971 -2.768 -17.359 1.00 89.25 110 LEU A C 1
ATOM 872 O O . LEU A 1 110 ? 2.499 -2.603 -18.460 1.00 89.25 110 LEU A O 1
ATOM 876 N N . SER A 1 111 ? 2.678 -2.939 -16.241 1.00 87.19 111 SER A N 1
ATOM 877 C CA . SER A 1 111 ? 4.141 -2.895 -16.181 1.00 87.19 111 SER A CA 1
ATOM 878 C C . SER A 1 111 ? 4.782 -4.011 -17.002 1.00 87.19 111 SER A C 1
ATOM 880 O O . SER A 1 111 ? 5.764 -3.771 -17.698 1.00 87.19 111 SER A O 1
ATOM 882 N N . SER A 1 112 ? 4.213 -5.220 -16.987 1.00 87.25 112 SER A N 1
ATOM 883 C CA . SER A 1 112 ? 4.699 -6.344 -17.793 1.00 87.25 112 SER A CA 1
ATOM 884 C C . SER A 1 112 ? 4.621 -6.040 -19.290 1.00 87.25 112 SER A C 1
ATOM 886 O O . SER A 1 112 ? 5.622 -6.186 -19.994 1.00 87.25 112 SER A O 1
ATOM 888 N N . ARG A 1 113 ? 3.481 -5.531 -19.774 1.00 86.62 113 ARG A N 1
ATOM 889 C CA . ARG A 1 113 ? 3.327 -5.145 -21.188 1.00 86.62 113 ARG A CA 1
ATOM 890 C C . ARG A 1 113 ? 4.330 -4.072 -21.590 1.00 86.62 113 ARG A C 1
ATOM 892 O O . ARG A 1 113 ? 4.961 -4.186 -22.636 1.00 86.62 113 ARG A O 1
ATOM 899 N N . TYR A 1 114 ? 4.510 -3.072 -20.735 1.00 84.75 114 TYR A N 1
ATOM 900 C CA . TYR A 1 114 ? 5.470 -2.005 -20.975 1.00 84.75 114 TYR A CA 1
ATOM 901 C C . TYR A 1 114 ? 6.923 -2.504 -20.984 1.00 84.75 114 TYR A C 1
ATOM 903 O O . TYR A 1 114 ? 7.705 -2.103 -21.842 1.00 84.75 114 TYR A O 1
ATOM 911 N N . SER A 1 115 ? 7.274 -3.444 -20.099 1.00 83.75 115 SER A N 1
ATOM 912 C CA . SER A 1 115 ? 8.620 -4.029 -20.043 1.00 83.75 115 SER A CA 1
ATOM 913 C C . SER A 1 115 ? 9.012 -4.756 -21.333 1.00 83.75 115 SER A C 1
ATOM 915 O O . SER A 1 115 ? 10.160 -4.667 -21.756 1.00 83.75 115 SER A O 1
ATOM 917 N N . ILE A 1 116 ? 8.055 -5.410 -22.002 1.00 85.19 116 ILE A N 1
ATOM 918 C CA . ILE A 1 116 ? 8.289 -6.083 -23.287 1.00 85.19 116 ILE A CA 1
ATOM 919 C C . ILE A 1 116 ? 8.629 -5.051 -24.367 1.00 85.19 116 ILE A C 1
ATOM 921 O O . ILE A 1 116 ? 9.571 -5.240 -25.133 1.00 85.19 116 ILE A O 1
ATOM 925 N N . THR A 1 117 ? 7.894 -3.935 -24.407 1.00 83.44 117 THR A N 1
ATOM 926 C CA . THR A 1 117 ? 8.175 -2.834 -25.338 1.00 83.44 117 THR A CA 1
ATOM 927 C C . THR A 1 117 ? 9.539 -2.202 -25.071 1.00 83.44 117 THR A C 1
ATOM 929 O O . THR A 1 117 ? 10.255 -1.882 -26.013 1.00 83.44 117 THR A O 1
ATOM 932 N N . LEU A 1 118 ? 9.922 -2.047 -23.801 1.00 81.25 118 LEU A N 1
ATOM 933 C CA . LEU A 1 118 ? 11.242 -1.536 -23.435 1.00 81.25 118 LEU A CA 1
ATOM 934 C C . LEU A 1 118 ? 12.360 -2.467 -23.887 1.00 81.25 118 LEU A C 1
ATOM 936 O O . LEU A 1 118 ? 13.305 -1.993 -24.501 1.00 81.25 118 LEU A O 1
ATOM 940 N N . LEU A 1 119 ? 12.234 -3.775 -23.647 1.00 83.38 119 LEU A N 1
ATOM 941 C CA . LEU A 1 119 ? 13.247 -4.754 -24.045 1.00 83.38 119 LEU A CA 1
ATOM 942 C C . LEU A 1 119 ? 13.491 -4.752 -25.560 1.00 83.38 119 LEU A C 1
ATOM 944 O O . LEU A 1 119 ? 14.626 -4.902 -25.997 1.00 83.38 119 LEU A O 1
ATOM 948 N N . ALA A 1 120 ? 12.436 -4.548 -26.353 1.00 82.12 120 ALA A N 1
ATOM 949 C CA . ALA A 1 120 ? 12.548 -4.447 -27.806 1.00 82.12 120 ALA A CA 1
ATOM 950 C C . ALA A 1 120 ? 13.296 -3.184 -28.279 1.00 82.12 120 ALA A C 1
ATOM 952 O O . ALA A 1 120 ? 13.823 -3.179 -29.388 1.00 82.12 120 ALA A O 1
ATOM 953 N N . ASN A 1 121 ? 13.342 -2.130 -27.455 1.00 79.44 121 ASN A N 1
ATOM 954 C CA . ASN A 1 121 ? 13.894 -0.823 -27.821 1.00 79.44 121 ASN A CA 1
ATOM 955 C C . ASN A 1 121 ? 15.256 -0.525 -27.166 1.00 79.44 121 ASN A C 1
ATOM 957 O O . ASN A 1 121 ? 16.097 0.108 -27.795 1.00 79.44 121 ASN A O 1
ATOM 961 N N . SER A 1 122 ? 15.474 -0.939 -25.913 1.00 80.25 122 SER A N 1
ATOM 962 C CA . SER A 1 122 ? 16.721 -0.738 -25.164 1.00 80.25 122 SER A CA 1
ATOM 963 C C . SER A 1 122 ? 16.839 -1.729 -23.997 1.00 80.25 122 SER A C 1
ATOM 965 O O . SER A 1 122 ? 16.034 -1.740 -23.060 1.00 80.25 122 SER A O 1
ATOM 967 N N . GLU A 1 123 ? 17.899 -2.540 -24.021 1.00 80.56 123 GLU A N 1
ATOM 968 C CA . GLU A 1 123 ? 18.225 -3.486 -22.946 1.00 80.56 123 GLU A CA 1
ATOM 969 C C . GLU A 1 123 ? 18.584 -2.762 -21.636 1.00 80.56 123 GLU A C 1
ATOM 971 O O . GLU A 1 123 ? 18.203 -3.200 -20.547 1.00 80.56 123 GLU A O 1
ATOM 976 N N . ALA A 1 124 ? 19.249 -1.606 -21.732 1.00 75.19 124 ALA A N 1
ATOM 977 C CA . ALA A 1 124 ? 19.598 -0.783 -20.578 1.00 75.19 124 ALA A CA 1
ATOM 978 C C . ALA A 1 124 ? 18.345 -0.204 -19.898 1.00 75.19 124 ALA A C 1
ATOM 980 O O . ALA A 1 124 ? 18.204 -0.292 -18.674 1.00 75.19 124 ALA A O 1
ATOM 981 N N . ALA A 1 125 ? 17.402 0.321 -20.688 1.00 75.81 125 ALA A N 1
ATOM 982 C CA . ALA A 1 125 ? 16.127 0.838 -20.199 1.00 75.81 125 ALA A CA 1
ATOM 983 C C . ALA A 1 125 ? 15.291 -0.264 -19.527 1.00 75.81 125 ALA A C 1
ATOM 985 O O . ALA A 1 125 ? 14.758 -0.075 -18.429 1.00 75.81 125 ALA A O 1
ATOM 986 N N . PHE A 1 126 ? 15.234 -1.449 -20.142 1.00 82.19 126 PHE A N 1
ATOM 987 C CA . PHE A 1 126 ? 14.581 -2.621 -19.562 1.00 82.19 126 PHE A CA 1
ATOM 988 C C . PHE A 1 126 ? 15.217 -3.052 -18.234 1.00 82.19 126 PHE A C 1
ATOM 990 O O . PHE A 1 126 ? 14.500 -3.273 -17.255 1.00 82.19 126 PHE A O 1
ATOM 997 N N . SER A 1 127 ? 16.548 -3.148 -18.178 1.00 78.75 127 SER A N 1
ATOM 998 C CA . SER A 1 127 ? 17.280 -3.540 -16.968 1.00 78.75 127 SER A CA 1
ATOM 999 C C . SER A 1 127 ? 17.012 -2.569 -15.815 1.00 78.75 127 SER A C 1
ATOM 1001 O O . SER A 1 127 ? 16.692 -2.995 -14.701 1.00 78.75 127 SER A O 1
ATOM 1003 N N . CYS A 1 128 ? 17.029 -1.261 -16.098 1.00 76.44 128 CYS A N 1
ATOM 1004 C CA . CYS A 1 128 ? 16.696 -0.227 -15.123 1.00 76.44 128 CYS A CA 1
ATOM 1005 C C . CYS A 1 128 ? 15.253 -0.366 -14.607 1.00 76.44 128 CYS A C 1
ATOM 1007 O O . CYS A 1 128 ? 15.038 -0.441 -13.396 1.00 76.44 128 CYS A O 1
ATOM 1009 N N . PHE A 1 129 ? 14.274 -0.491 -15.509 1.00 80.69 129 PHE A N 1
ATOM 1010 C CA . PHE A 1 129 ? 12.864 -0.662 -15.147 1.00 80.69 129 PHE A CA 1
ATOM 1011 C C . PHE A 1 129 ? 12.618 -1.933 -14.318 1.00 80.69 129 PHE A C 1
ATOM 1013 O O . PHE A 1 129 ? 11.923 -1.904 -13.300 1.00 80.69 129 PHE A O 1
ATOM 1020 N N . SER A 1 130 ? 13.229 -3.056 -14.711 1.00 83.06 130 SER A N 1
ATOM 1021 C CA . SER A 1 130 ? 13.122 -4.328 -13.988 1.00 83.06 130 SER A CA 1
ATOM 1022 C C . SER A 1 130 ? 13.735 -4.243 -12.588 1.00 83.06 130 SER A C 1
ATOM 1024 O O . SER A 1 130 ? 13.151 -4.749 -11.625 1.00 83.06 130 SER A O 1
ATOM 1026 N N . ALA A 1 131 ? 14.881 -3.569 -12.447 1.00 80.94 131 ALA A N 1
ATOM 1027 C CA . ALA A 1 131 ? 15.497 -3.321 -11.149 1.00 80.94 131 ALA A CA 1
ATOM 1028 C C . ALA A 1 131 ? 14.584 -2.471 -10.252 1.00 80.94 131 ALA A C 1
ATOM 1030 O O . ALA A 1 131 ? 14.352 -2.853 -9.103 1.00 80.94 131 ALA A O 1
ATOM 1031 N N . THR A 1 132 ? 14.001 -1.382 -10.771 1.00 81.38 132 THR A N 1
ATOM 1032 C CA . THR A 1 132 ? 13.036 -0.566 -10.017 1.00 81.38 132 THR A CA 1
ATOM 1033 C C . THR A 1 132 ? 11.860 -1.408 -9.530 1.00 81.38 132 THR A C 1
ATOM 1035 O O . THR A 1 132 ? 11.562 -1.362 -8.338 1.00 81.38 132 THR A O 1
ATOM 1038 N N . ILE A 1 133 ? 11.241 -2.226 -10.394 1.00 85.19 133 ILE A N 1
ATOM 1039 C CA . ILE A 1 133 ? 10.130 -3.107 -9.991 1.00 85.19 133 ILE A CA 1
ATOM 1040 C C . ILE A 1 133 ? 10.538 -3.985 -8.808 1.00 85.19 133 ILE A C 1
ATOM 1042 O O . ILE A 1 133 ? 9.845 -4.003 -7.792 1.00 85.19 133 ILE A O 1
ATOM 1046 N N . LYS A 1 134 ? 11.686 -4.667 -8.895 1.00 86.31 134 LYS A N 1
ATOM 1047 C CA . LYS A 1 134 ? 12.169 -5.551 -7.822 1.00 86.31 134 LYS A CA 1
ATOM 1048 C C . LYS A 1 134 ? 12.371 -4.809 -6.502 1.00 86.31 134 LYS A C 1
ATOM 1050 O O . LYS A 1 134 ? 12.010 -5.326 -5.448 1.00 86.31 134 LYS A O 1
ATOM 1055 N N . PHE A 1 135 ? 12.912 -3.595 -6.549 1.00 85.88 135 PHE A N 1
ATOM 1056 C CA . PHE A 1 135 ? 13.071 -2.774 -5.354 1.00 85.88 135 PHE A CA 1
ATOM 1057 C C . PHE A 1 135 ? 11.729 -2.303 -4.780 1.00 85.88 135 PHE A C 1
ATOM 1059 O O . PHE A 1 135 ? 11.552 -2.321 -3.565 1.00 85.88 135 PHE A O 1
ATOM 1066 N N . THR A 1 136 ? 10.757 -1.933 -5.619 1.00 85.69 136 THR A N 1
ATOM 1067 C CA . THR A 1 136 ? 9.410 -1.573 -5.142 1.00 85.69 136 THR A CA 1
ATOM 1068 C C . THR A 1 136 ? 8.662 -2.770 -4.546 1.00 85.69 136 THR A C 1
ATOM 1070 O O . THR A 1 136 ? 8.019 -2.636 -3.506 1.00 85.69 136 THR A O 1
ATOM 1073 N N . GLU A 1 137 ? 8.826 -3.964 -5.123 1.00 87.25 137 GLU A N 1
ATOM 1074 C CA . GLU A 1 137 ? 8.318 -5.231 -4.580 1.00 87.25 137 GLU A CA 1
ATOM 1075 C C . GLU A 1 137 ? 8.926 -5.550 -3.210 1.00 87.25 137 GLU A C 1
ATOM 1077 O O . GLU A 1 137 ? 8.222 -5.973 -2.294 1.00 87.25 137 GLU A O 1
ATOM 1082 N N . PHE A 1 138 ? 10.219 -5.280 -3.021 1.00 89.19 138 PHE A N 1
ATOM 1083 C CA . PHE A 1 138 ? 10.883 -5.465 -1.730 1.00 89.19 138 PHE A CA 1
ATOM 1084 C C . PHE A 1 138 ? 10.278 -4.595 -0.613 1.00 89.19 138 PHE A C 1
ATOM 1086 O O . PHE A 1 138 ? 10.285 -4.990 0.551 1.00 89.19 138 PHE A O 1
ATOM 1093 N N . LEU A 1 139 ? 9.710 -3.431 -0.948 1.00 90.69 139 LEU A N 1
ATOM 1094 C CA . LEU A 1 139 ? 9.057 -2.539 0.016 1.00 90.69 139 LEU A CA 1
ATOM 1095 C C . LEU A 1 139 ? 7.597 -2.905 0.312 1.00 90.69 139 LEU A C 1
ATOM 1097 O O . LEU A 1 139 ? 7.020 -2.415 1.284 1.00 90.69 139 LEU A O 1
ATOM 1101 N N . ARG A 1 140 ? 6.990 -3.783 -0.488 1.00 90.31 140 ARG A N 1
ATOM 1102 C CA . ARG A 1 140 ? 5.589 -4.211 -0.376 1.00 90.31 140 ARG A CA 1
ATOM 1103 C C . ARG A 1 140 ? 5.183 -4.718 1.027 1.00 90.31 140 ARG A C 1
ATOM 1105 O O . ARG A 1 140 ? 4.062 -4.420 1.448 1.00 90.31 140 ARG A O 1
ATOM 1112 N N . PRO A 1 141 ? 6.056 -5.370 1.828 1.00 93.06 141 PRO A N 1
ATOM 1113 C CA . PRO A 1 141 ? 5.740 -5.712 3.215 1.00 93.06 141 PRO A CA 1
ATOM 1114 C C . PRO A 1 141 ? 5.378 -4.514 4.108 1.00 93.06 141 PRO A C 1
ATOM 1116 O O . PRO A 1 141 ? 4.584 -4.683 5.035 1.00 93.06 141 PRO A O 1
ATOM 1119 N N . PHE A 1 142 ? 5.891 -3.304 3.846 1.00 92.38 142 PHE A N 1
ATOM 1120 C CA . PHE A 1 142 ? 5.514 -2.102 4.607 1.00 92.38 142 PHE A CA 1
ATOM 1121 C C . PHE A 1 142 ? 4.058 -1.695 4.346 1.00 92.38 142 PHE A C 1
ATOM 1123 O O . PHE A 1 142 ? 3.331 -1.381 5.292 1.00 92.38 142 PHE A O 1
ATOM 1130 N N . LEU A 1 143 ? 3.611 -1.770 3.087 1.00 92.38 143 LEU A N 1
ATOM 1131 C CA . LEU A 1 143 ? 2.213 -1.548 2.709 1.00 92.38 143 LEU A CA 1
ATOM 1132 C C . LEU A 1 143 ? 1.296 -2.572 3.390 1.00 92.38 143 LEU A C 1
ATOM 1134 O O . LEU A 1 143 ? 0.302 -2.202 4.013 1.00 92.38 143 LEU A O 1
ATOM 1138 N N . TYR A 1 144 ? 1.655 -3.855 3.328 1.00 93.44 144 TYR A N 1
ATOM 1139 C CA . TYR A 1 144 ? 0.865 -4.927 3.940 1.00 93.44 144 TYR A CA 1
ATOM 1140 C C . TYR A 1 144 ? 0.806 -4.819 5.462 1.00 93.44 144 TYR A C 1
ATOM 1142 O O . TYR A 1 144 ? -0.263 -4.977 6.048 1.00 93.44 144 TYR A O 1
ATOM 1150 N N . SER A 1 145 ? 1.925 -4.479 6.101 1.00 94.25 145 SER A N 1
ATOM 1151 C CA . SER A 1 145 ? 1.983 -4.270 7.551 1.00 94.25 145 SER A CA 1
ATOM 1152 C C . SER A 1 145 ? 1.138 -3.075 7.984 1.00 94.25 145 SER A C 1
ATOM 1154 O O . SER A 1 145 ? 0.437 -3.150 8.992 1.00 94.25 145 SER A O 1
ATOM 1156 N N . SER A 1 146 ? 1.153 -1.989 7.204 1.00 95.12 146 SER A N 1
ATOM 1157 C CA . SER A 1 146 ? 0.256 -0.855 7.413 1.00 95.12 146 SER A CA 1
ATOM 1158 C C . SER A 1 146 ? -1.206 -1.307 7.380 1.00 95.12 146 SER A C 1
ATOM 1160 O O . SER A 1 146 ? -1.919 -1.183 8.371 1.00 95.12 146 SER A O 1
ATOM 1162 N N . ILE A 1 147 ? -1.638 -1.946 6.294 1.00 93.69 147 ILE A N 1
ATOM 1163 C CA . ILE A 1 147 ? -3.035 -2.365 6.125 1.00 93.69 147 ILE A CA 1
ATOM 1164 C C . ILE A 1 147 ? -3.463 -3.371 7.201 1.00 93.69 147 ILE A C 1
ATOM 1166 O O . ILE A 1 147 ? -4.575 -3.277 7.721 1.00 93.69 147 ILE A O 1
ATOM 1170 N N . ALA A 1 148 ? -2.576 -4.279 7.609 1.00 93.38 148 ALA A N 1
ATOM 1171 C CA . ALA A 1 148 ? -2.833 -5.191 8.717 1.00 93.38 148 ALA A CA 1
ATOM 1172 C C . ALA A 1 148 ? -3.079 -4.437 10.035 1.00 93.38 148 ALA A C 1
ATOM 1174 O O . ALA A 1 148 ? -4.064 -4.709 10.721 1.00 93.38 148 ALA A O 1
ATOM 1175 N N . LEU A 1 149 ? -2.244 -3.448 10.379 1.00 93.50 149 LEU A N 1
ATOM 1176 C CA . LEU A 1 149 ? -2.457 -2.618 11.572 1.00 93.50 149 LEU A CA 1
ATOM 1177 C C . LEU A 1 149 ? -3.762 -1.818 11.492 1.00 93.50 149 LEU A C 1
ATOM 1179 O O . LEU A 1 149 ? -4.485 -1.733 12.489 1.00 93.50 149 LEU A O 1
ATOM 1183 N N . PHE A 1 150 ? -4.085 -1.269 10.320 1.00 93.50 150 PHE A N 1
ATOM 1184 C CA . PHE A 1 150 ? -5.348 -0.576 10.076 1.00 93.50 150 PHE A CA 1
ATOM 1185 C C . PHE A 1 150 ? -6.556 -1.485 10.333 1.00 93.50 150 PHE A C 1
ATOM 1187 O O . PHE A 1 150 ? -7.457 -1.124 11.095 1.00 93.50 150 PHE A O 1
ATOM 1194 N N . LEU A 1 151 ? -6.559 -2.682 9.740 1.00 91.69 151 LEU A N 1
ATOM 1195 C CA . LEU A 1 151 ? -7.630 -3.662 9.905 1.00 91.69 151 LEU A CA 1
ATOM 1196 C C . LEU A 1 151 ? -7.733 -4.160 11.345 1.00 91.69 151 LEU A C 1
ATOM 1198 O O . LEU A 1 151 ? -8.843 -4.286 11.852 1.00 91.69 151 LEU A O 1
ATOM 1202 N N . CYS A 1 152 ? -6.613 -4.375 12.037 1.00 90.94 152 CYS A N 1
ATOM 1203 C CA . CYS A 1 152 ? -6.609 -4.733 13.455 1.00 90.94 152 CYS A CA 1
ATOM 1204 C C . CYS A 1 152 ? -7.236 -3.632 14.323 1.00 90.94 152 CYS A C 1
ATOM 1206 O O . CYS A 1 152 ? -8.064 -3.923 15.191 1.00 90.94 152 CYS A O 1
ATOM 1208 N N . ALA A 1 153 ? -6.891 -2.363 14.081 1.00 88.62 153 ALA A N 1
ATOM 1209 C CA . ALA A 1 153 ? -7.491 -1.230 14.788 1.00 88.62 153 ALA A CA 1
ATOM 1210 C C . ALA A 1 153 ? -9.001 -1.138 14.526 1.00 88.62 153 ALA A C 1
ATOM 1212 O O . ALA A 1 153 ? -9.793 -0.899 15.434 1.00 88.62 153 ALA A O 1
ATOM 12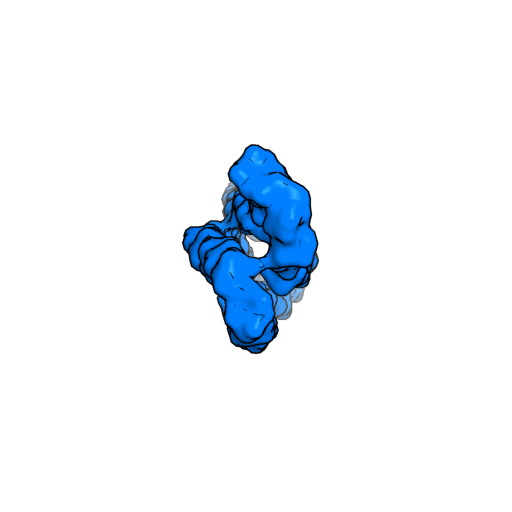13 N N . TYR A 1 154 ? -9.425 -1.362 13.286 1.00 86.31 154 TYR A N 1
ATOM 1214 C CA . TYR A 1 154 ? -10.841 -1.338 12.964 1.00 86.31 154 TYR A CA 1
ATOM 1215 C C . TYR A 1 154 ? -11.597 -2.557 13.533 1.00 86.31 154 TYR A C 1
ATOM 1217 O O . TYR A 1 154 ? -12.657 -2.391 14.131 1.00 86.31 154 TYR A O 1
ATOM 1225 N N . GLY A 1 155 ? -11.062 -3.772 13.400 1.00 86.12 155 GLY A N 1
ATOM 1226 C CA . GLY A 1 155 ? -11.699 -4.998 13.888 1.00 86.12 155 GLY A CA 1
ATOM 1227 C C . GLY A 1 155 ? -11.890 -4.985 15.403 1.00 86.12 155 GLY A C 1
ATOM 1228 O O . GLY A 1 155 ? -12.950 -5.351 15.902 1.00 86.12 155 GLY A O 1
ATOM 1229 N N . THR A 1 156 ? -10.906 -4.461 16.137 1.00 86.62 156 THR A N 1
ATOM 1230 C CA . THR A 1 156 ? -11.028 -4.253 17.587 1.00 86.62 156 THR A CA 1
ATOM 1231 C C . THR A 1 156 ? -12.096 -3.217 17.944 1.00 86.62 156 THR A C 1
ATOM 1233 O O . THR A 1 156 ? -12.854 -3.446 18.883 1.00 86.62 156 THR A O 1
ATOM 1236 N N . TYR A 1 157 ? -12.223 -2.121 17.186 1.00 85.31 157 TYR A N 1
ATOM 1237 C CA . TYR A 1 157 ? -13.333 -1.170 17.341 1.00 85.31 157 TYR A CA 1
ATOM 1238 C C . TYR A 1 157 ? -14.701 -1.810 17.055 1.00 85.31 157 TYR A C 1
ATOM 1240 O O . TYR A 1 157 ? -15.647 -1.605 17.815 1.00 85.31 157 TYR A O 1
ATOM 1248 N N . TRP A 1 158 ? -14.811 -2.586 15.975 1.00 85.00 158 TRP A N 1
ATOM 1249 C CA . TRP A 1 158 ? -16.058 -3.233 15.568 1.00 85.00 158 TRP A CA 1
ATOM 1250 C C . TRP A 1 158 ? -16.553 -4.242 16.608 1.00 85.00 158 TRP A C 1
ATOM 1252 O O . TRP A 1 158 ? -17.727 -4.198 16.977 1.00 85.00 158 TRP A O 1
ATOM 1262 N N . LEU A 1 159 ? -15.659 -5.083 17.139 1.00 83.12 159 LEU A N 1
ATOM 1263 C CA . LEU A 1 159 ? -15.982 -6.017 18.222 1.00 83.12 159 LEU A CA 1
ATOM 1264 C C . LEU A 1 159 ? -16.463 -5.278 19.478 1.00 83.12 159 LEU A C 1
ATOM 1266 O O . LEU A 1 159 ? -17.495 -5.628 20.041 1.00 83.12 159 LEU A O 1
ATOM 1270 N N . ASP A 1 160 ? -15.761 -4.217 19.884 1.00 83.00 160 ASP A N 1
ATOM 1271 C CA . ASP A 1 160 ? -16.115 -3.438 21.077 1.00 83.00 160 ASP A CA 1
ATOM 1272 C C . ASP A 1 160 ? -17.492 -2.753 20.957 1.00 83.00 160 ASP A C 1
ATOM 1274 O O . ASP A 1 160 ? -18.184 -2.602 21.966 1.00 83.00 160 ASP A O 1
ATOM 1278 N N . MET A 1 161 ? -17.880 -2.310 19.755 1.00 81.62 161 MET A N 1
ATOM 1279 C CA . MET A 1 161 ? -19.201 -1.719 19.504 1.00 81.62 161 MET A CA 1
ATOM 1280 C C . MET A 1 161 ? -20.299 -2.785 19.438 1.00 81.62 161 MET A C 1
ATOM 1282 O O . MET A 1 161 ? -21.354 -2.593 20.031 1.00 81.62 161 MET A O 1
ATOM 1286 N N . SER A 1 162 ? -20.034 -3.914 18.777 1.00 78.06 162 SER A N 1
ATOM 1287 C CA . SER A 1 162 ? -21.011 -5.002 18.627 1.00 78.06 162 SER A CA 1
ATOM 1288 C C . SER A 1 162 ? -21.344 -5.648 19.978 1.00 78.06 162 SER A C 1
ATOM 1290 O O . SER A 1 162 ? -22.504 -5.910 20.270 1.00 78.06 162 SER A O 1
ATOM 1292 N N . CYS A 1 163 ? -20.353 -5.830 20.859 1.00 75.38 163 CYS A N 1
ATOM 1293 C CA . CYS A 1 163 ? -20.606 -6.321 22.217 1.00 75.38 163 CYS A CA 1
ATOM 1294 C C . CYS A 1 163 ? -21.427 -5.330 23.064 1.00 75.38 163 CYS A C 1
ATOM 1296 O O . CYS A 1 163 ? -22.255 -5.758 23.858 1.00 75.38 163 CYS A O 1
ATOM 1298 N N . GLN A 1 164 ? -21.240 -4.015 22.883 1.00 72.56 164 GLN A N 1
ATOM 1299 C CA . GLN A 1 164 ? -22.013 -2.992 23.608 1.00 72.56 164 GLN A CA 1
ATOM 1300 C C . GLN A 1 164 ? -23.479 -2.913 23.164 1.00 72.56 164 GLN A C 1
ATOM 1302 O O . GLN A 1 164 ? -24.315 -2.474 23.950 1.00 72.56 164 GLN A O 1
ATOM 1307 N N . GLU A 1 165 ? -23.794 -3.301 21.927 1.00 61.62 165 GLU A N 1
ATOM 1308 C CA . GLU A 1 165 ? -25.181 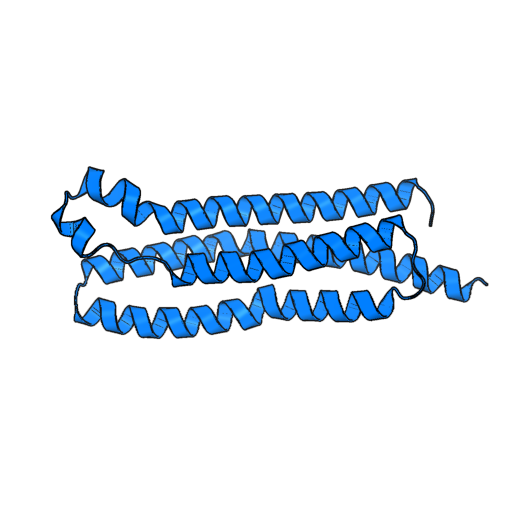-3.415 21.456 1.00 61.62 165 GLU A CA 1
ATOM 1309 C C . GLU A 1 165 ? -25.898 -4.632 22.057 1.00 61.62 165 GLU A C 1
ATOM 1311 O O . GLU A 1 165 ? -27.097 -4.555 22.282 1.00 61.62 165 GLU A O 1
ATOM 1316 N N . HIS A 1 166 ? -25.182 -5.718 22.369 1.00 60.50 166 HIS A N 1
ATOM 1317 C CA . HIS A 1 166 ? -25.763 -6.922 22.980 1.00 60.50 166 HIS A CA 1
ATOM 1318 C C . HIS A 1 166 ? -25.959 -6.840 24.505 1.00 60.50 166 HIS A C 1
ATOM 1320 O O . HIS A 1 166 ? -26.696 -7.649 25.062 1.00 60.50 166 HIS A O 1
ATOM 1326 N N . GLU A 1 167 ? -25.303 -5.896 25.185 1.00 57.06 167 GLU A N 1
ATOM 1327 C CA . GLU A 1 167 ? -25.454 -5.659 26.633 1.00 57.06 167 GLU A CA 1
ATOM 1328 C C . GLU A 1 167 ? -26.594 -4.677 26.984 1.00 57.06 167 GLU A C 1
ATOM 1330 O O . GLU A 1 167 ? -26.848 -4.442 28.167 1.00 57.06 167 GLU A O 1
ATOM 1335 N N . LYS A 1 168 ? -27.260 -4.085 25.985 1.00 51.22 168 LYS A N 1
ATOM 1336 C CA . LYS A 1 168 ? -28.396 -3.162 26.146 1.00 51.22 168 LYS A CA 1
ATOM 1337 C C . LYS A 1 168 ? -29.713 -3.823 25.772 1.00 51.22 168 LYS A C 1
ATOM 1339 O O . LYS A 1 168 ? -30.719 -3.452 26.415 1.00 51.22 168 LYS A O 1
#

Sequence (168 aa):
MNAKKQKRLSTLLYASLLLWLIYAILTSLISLLPQTFLPLVFGDTLIKEAVQNFYQIAELIITGIIYLLCFYFSKKKIHSQANNPTALGIGNILMSICVCFLIPFAFTILSSRYSITLLANSEAAFSCFSATIKFTEFLRPFLYSSIALFLCAYGTYWLDMSCQEHEK

Radius of gyration: 20.17 Å; chains: 1; bounding box: 55×20×55 Å

Organism: NCBI:txid31971